Protein AF-A0A662IFN7-F1 (afdb_monomer_lite)

Secondary structure (DSSP, 8-state):
-------------S--HHHHHHHHHHHHHHHHHHHHHHHH-S-HHHHTSSHHHHHHHHHHHHHHHHH-GGGPPPHHHHHHHHHHHHHHT-GGGTSTT--TT--HHHIIIIIHHHHHHHHHTSHHHHHHHHHHS-TTTSPPTTHHHHHHHHHHH-PPTTPPP-

Foldseek 3Di:
DDPPPPPPPDDDALDDPVLCVVQVVVLVVLLVVLLCCVVPDPCSLPRLQDDPVLVVVQVVLVVVCVVPVVSDDDPSSSVVSSVSSNVSSQCPVVDPPDDRPNRVCCCQQPVQLCVQVVQCVDPVRNVVVLVVDDCVRHPHPPLSPVSSCCVPVNDDVPDDRD

pLDDT: mean 75.04, std 12.17, range [40.81, 95.44]

Sequence (162 aa):
MASEEKEAVEFLPGLTARSIAITIPLALLWAFLTVIVGLYTDKPGTFGTFILPMIYLIVVVEALARVNPKFRLTPQEWVFMFTVFTFMGMHSYLTMHAAAHNNPIGYIWSVIPFGDYLAFSIESLRDYWSKAVPAVVIPPEPVRFEVANMLVNGRSPGQPIP

Structure (mmCIF, N/CA/C/O backbone):
data_AF-A0A662IFN7-F1
#
_entry.id   AF-A0A662IFN7-F1
#
loop_
_atom_site.gr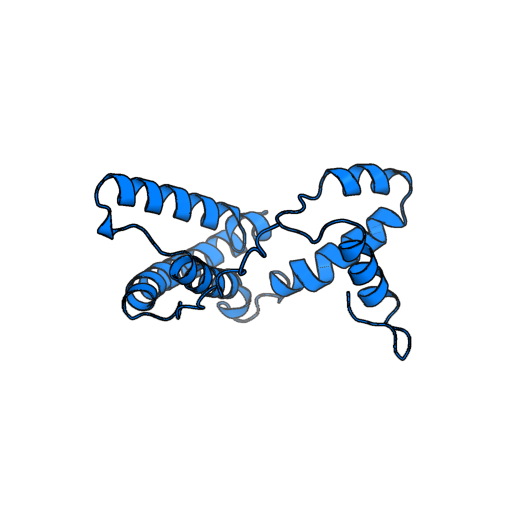oup_PDB
_atom_site.id
_atom_site.type_symbol
_atom_site.label_atom_id
_atom_site.label_alt_id
_atom_site.label_comp_id
_atom_site.label_asym_id
_atom_site.label_entity_id
_atom_site.label_seq_id
_atom_site.pdbx_PDB_ins_code
_atom_site.Cartn_x
_atom_site.Cartn_y
_atom_site.Cartn_z
_atom_site.occupancy
_atom_site.B_iso_or_equiv
_atom_site.auth_seq_id
_atom_site.auth_comp_id
_atom_site.auth_asym_id
_atom_site.auth_atom_id
_atom_site.pdbx_PDB_model_num
ATOM 1 N N . MET A 1 1 ? -40.618 -6.286 -14.387 1.00 40.81 1 MET A N 1
ATOM 2 C CA . MET A 1 1 ? -39.208 -6.404 -13.965 1.00 40.81 1 MET A CA 1
ATOM 3 C C . MET A 1 1 ? -38.938 -5.199 -13.090 1.00 40.81 1 MET A C 1
ATOM 5 O O . MET A 1 1 ? -39.027 -4.090 -13.598 1.00 40.81 1 MET A O 1
ATOM 9 N N . ALA A 1 2 ? -38.805 -5.401 -11.779 1.00 42.97 2 ALA A N 1
ATOM 10 C CA . ALA A 1 2 ? -38.536 -4.310 -10.850 1.00 42.97 2 ALA A CA 1
ATOM 11 C C . ALA A 1 2 ? -37.141 -3.755 -11.156 1.00 42.97 2 ALA A C 1
ATOM 13 O O . ALA A 1 2 ? -36.187 -4.523 -11.259 1.00 42.97 2 ALA A O 1
ATOM 14 N N . SER A 1 3 ? -37.056 -2.448 -11.381 1.00 47.50 3 SER A N 1
ATOM 15 C CA . SER A 1 3 ? -35.795 -1.730 -11.490 1.00 47.50 3 SER A CA 1
ATOM 16 C C . SER A 1 3 ? -35.049 -1.879 -10.169 1.00 47.50 3 SER A C 1
ATOM 18 O O . SER A 1 3 ? -35.542 -1.420 -9.142 1.00 47.50 3 SER A O 1
ATOM 20 N N . GLU A 1 4 ? -33.891 -2.535 -10.194 1.00 50.31 4 GLU A N 1
ATOM 21 C CA . GLU A 1 4 ? -32.928 -2.478 -9.098 1.00 50.31 4 GLU A CA 1
ATOM 22 C C . GLU A 1 4 ? -32.519 -1.011 -8.924 1.00 50.31 4 GLU A C 1
ATOM 24 O O . GLU A 1 4 ? -31.727 -0.470 -9.701 1.00 50.31 4 GLU A O 1
ATOM 29 N N . GLU A 1 5 ? -33.109 -0.335 -7.939 1.00 52.56 5 GLU A N 1
ATOM 30 C CA . GLU A 1 5 ? -32.536 0.890 -7.401 1.00 52.56 5 GLU A CA 1
ATOM 31 C C . GLU A 1 5 ? -31.145 0.518 -6.892 1.00 52.56 5 GLU A C 1
ATOM 33 O O . GLU A 1 5 ? -30.999 -0.179 -5.889 1.00 52.56 5 GLU A O 1
ATOM 38 N N . LYS A 1 6 ? -30.108 0.923 -7.632 1.00 50.19 6 LYS A N 1
ATOM 39 C CA . LYS A 1 6 ? -28.737 0.889 -7.130 1.00 50.19 6 LYS A CA 1
ATOM 40 C C . LYS A 1 6 ? -28.729 1.723 -5.857 1.00 50.19 6 LYS A C 1
ATOM 42 O O . LYS A 1 6 ? -28.793 2.949 -5.954 1.00 50.19 6 LYS A O 1
ATOM 47 N N . GLU A 1 7 ? -28.676 1.067 -4.697 1.00 50.88 7 GLU A N 1
ATOM 48 C CA . GLU A 1 7 ? -28.402 1.728 -3.423 1.00 50.88 7 GLU A CA 1
ATOM 49 C C . GLU A 1 7 ? -27.226 2.677 -3.652 1.00 50.88 7 GLU A C 1
ATOM 51 O O . GLU A 1 7 ? -26.140 2.262 -4.071 1.00 50.88 7 GLU A O 1
ATOM 56 N N . ALA A 1 8 ? -27.474 3.974 -3.475 1.00 52.94 8 ALA A N 1
ATOM 57 C CA . ALA A 1 8 ? -26.432 4.972 -3.571 1.00 52.94 8 ALA A CA 1
ATOM 58 C C . ALA A 1 8 ? -25.413 4.644 -2.478 1.00 52.94 8 ALA A C 1
ATOM 60 O O . ALA A 1 8 ? -25.694 4.819 -1.296 1.00 52.94 8 ALA A O 1
ATOM 61 N N . VAL A 1 9 ? -24.261 4.100 -2.876 1.00 59.47 9 VAL A N 1
ATOM 62 C CA . VAL A 1 9 ? -23.182 3.749 -1.952 1.00 59.47 9 VAL A CA 1
ATOM 63 C C . VAL A 1 9 ? -22.756 5.031 -1.246 1.00 59.47 9 VAL A C 1
ATOM 65 O O . VAL A 1 9 ? -22.121 5.901 -1.843 1.00 59.47 9 VAL A O 1
ATOM 68 N N . GLU A 1 10 ? -23.156 5.177 0.014 1.00 57.84 10 GLU A N 1
ATOM 69 C CA . GLU A 1 10 ? -22.831 6.351 0.808 1.00 57.84 10 GLU A CA 1
ATOM 70 C C . GLU A 1 10 ? -21.336 6.321 1.151 1.00 57.84 10 GLU A C 1
ATOM 72 O O . GLU A 1 10 ? -20.840 5.438 1.860 1.00 57.84 10 GLU A O 1
ATOM 77 N N . PHE A 1 11 ? -20.588 7.285 0.614 1.00 57.47 11 PHE A N 1
ATOM 78 C CA . PHE A 1 11 ? -19.162 7.420 0.888 1.00 57.47 11 PHE A CA 1
ATOM 79 C C . PHE A 1 11 ? -18.954 8.008 2.283 1.00 57.47 11 PHE A C 1
ATOM 81 O O . PHE A 1 11 ? -18.922 9.223 2.473 1.00 57.47 11 PHE A O 1
ATOM 88 N N . LEU A 1 12 ? -18.789 7.130 3.269 1.00 66.19 12 LEU A N 1
ATOM 89 C CA . LEU A 1 12 ? -18.405 7.538 4.616 1.00 66.19 12 LEU A CA 1
ATOM 90 C C . LEU A 1 12 ? -16.949 8.041 4.649 1.00 66.19 12 LEU A C 1
ATOM 92 O O . LEU A 1 12 ? -16.088 7.512 3.937 1.00 66.19 12 LEU A O 1
ATOM 96 N N . PRO A 1 13 ? -16.629 9.031 5.497 1.00 65.75 13 PRO A N 1
ATOM 97 C CA . PRO A 1 13 ? -15.265 9.519 5.640 1.00 65.75 13 PRO A CA 1
ATOM 98 C C . PRO A 1 13 ? -14.363 8.454 6.282 1.00 65.75 13 PRO A C 1
ATOM 100 O O . PRO A 1 13 ? -14.633 7.965 7.376 1.00 65.75 13 PRO A O 1
ATOM 103 N N . GLY A 1 14 ? -13.248 8.123 5.621 1.00 64.75 14 GLY A N 1
ATOM 104 C CA . GLY A 1 14 ? -12.212 7.238 6.179 1.00 64.75 14 GLY A CA 1
ATOM 105 C C . GLY A 1 14 ? -11.295 7.909 7.204 1.00 64.75 14 GLY A C 1
ATOM 106 O O . GLY A 1 14 ? -10.634 7.231 7.991 1.00 64.75 14 GLY A O 1
ATOM 107 N N . LEU A 1 15 ? -11.272 9.244 7.232 1.00 80.06 15 LEU A N 1
ATOM 108 C CA . LEU A 1 15 ? -10.531 10.032 8.212 1.00 80.06 15 LEU A CA 1
ATOM 109 C C . LEU A 1 15 ? -11.399 10.252 9.459 1.00 80.06 15 LEU A C 1
ATOM 111 O O . LEU A 1 15 ? -12.132 11.232 9.563 1.00 80.06 15 LEU A O 1
ATOM 115 N N . THR A 1 16 ? -11.324 9.320 10.402 1.00 85.50 16 THR A N 1
ATOM 116 C CA . THR A 1 16 ? -12.003 9.390 11.697 1.00 85.50 16 THR A CA 1
ATOM 117 C C . THR A 1 16 ? -10.961 9.520 12.805 1.00 85.50 16 THR A C 1
ATOM 119 O O . THR A 1 16 ? -9.798 9.157 12.632 1.00 85.50 16 THR A O 1
ATOM 122 N N . ALA A 1 17 ? -11.357 9.993 13.988 1.00 87.88 17 ALA A N 1
ATOM 123 C CA . ALA A 1 17 ? -10.446 10.032 15.137 1.00 87.88 17 ALA A CA 1
ATOM 124 C C . ALA A 1 17 ? -9.858 8.642 15.450 1.00 87.88 17 ALA A C 1
ATOM 126 O O . ALA A 1 17 ? -8.688 8.521 15.810 1.00 87.88 17 ALA A O 1
ATOM 127 N N . ARG A 1 18 ? -10.656 7.585 15.247 1.00 88.69 18 ARG A N 1
ATOM 128 C CA . ARG A 1 18 ? -10.227 6.193 15.399 1.00 88.69 18 ARG A CA 1
ATOM 129 C C . ARG A 1 18 ? -9.197 5.797 14.344 1.00 88.69 18 ARG A C 1
ATOM 131 O O . ARG A 1 18 ? -8.166 5.240 14.710 1.00 88.69 18 ARG A O 1
ATOM 138 N N . SER A 1 19 ? -9.433 6.111 13.068 1.00 86.69 19 SER A N 1
ATOM 139 C CA . SER A 1 19 ? -8.484 5.773 12.002 1.00 86.69 19 SER A CA 1
ATOM 140 C C . SER A 1 19 ? -7.152 6.492 12.190 1.00 86.69 19 SER A C 1
ATOM 142 O O . SER A 1 19 ? -6.106 5.869 12.033 1.00 86.69 19 SER A O 1
ATOM 144 N N . ILE A 1 20 ? -7.168 7.746 12.646 1.00 88.88 20 ILE A N 1
ATOM 145 C CA . ILE A 1 20 ? -5.964 8.507 13.006 1.00 88.88 20 ILE A CA 1
ATOM 146 C C . ILE A 1 20 ? -5.236 7.860 14.193 1.00 88.88 20 ILE A C 1
ATOM 148 O O . ILE A 1 20 ? -4.031 7.616 14.113 1.00 88.88 20 ILE A O 1
ATOM 152 N N . ALA A 1 21 ? -5.959 7.544 15.272 1.00 90.81 21 ALA A N 1
ATOM 153 C CA . ALA A 1 21 ? -5.383 6.962 16.485 1.00 90.81 21 ALA A CA 1
ATOM 154 C C . ALA A 1 21 ? -4.728 5.593 16.245 1.00 90.81 21 ALA A C 1
ATOM 156 O O . ALA A 1 21 ? -3.783 5.240 16.944 1.00 90.81 21 ALA A O 1
ATOM 157 N N . ILE A 1 22 ? -5.211 4.833 15.260 1.00 89.19 22 ILE A N 1
ATOM 158 C CA . ILE A 1 22 ? -4.641 3.538 14.865 1.00 89.19 22 ILE A CA 1
ATOM 159 C C . ILE A 1 22 ? -3.501 3.729 13.862 1.00 89.19 22 ILE A C 1
ATOM 161 O O . ILE A 1 22 ? -2.439 3.120 13.998 1.00 89.19 22 ILE A O 1
ATOM 165 N N . THR A 1 23 ? -3.704 4.596 12.867 1.00 89.06 23 THR A N 1
ATOM 166 C CA . THR A 1 23 ? -2.758 4.776 11.764 1.00 89.06 23 THR A CA 1
ATOM 167 C C . THR A 1 23 ? -1.470 5.432 12.237 1.00 89.06 23 THR A C 1
ATOM 169 O O . THR A 1 23 ? -0.418 4.958 11.842 1.00 89.06 23 THR A O 1
ATOM 172 N N . ILE A 1 24 ? -1.502 6.463 13.093 1.00 90.62 24 ILE A N 1
ATOM 173 C CA . ILE A 1 24 ? -0.281 7.184 13.509 1.00 90.62 24 ILE A CA 1
ATOM 174 C C . ILE A 1 24 ? 0.734 6.269 14.226 1.00 90.62 24 ILE A C 1
ATOM 176 O O . ILE A 1 24 ? 1.895 6.248 13.813 1.00 90.62 24 ILE A O 1
ATOM 180 N N . PRO A 1 25 ? 0.364 5.490 15.261 1.00 89.81 25 PRO A N 1
ATOM 181 C CA . PRO A 1 25 ? 1.320 4.605 15.927 1.00 89.81 25 PRO A CA 1
ATOM 182 C C . PRO A 1 25 ? 1.884 3.535 14.990 1.00 89.81 25 PRO A C 1
ATOM 184 O O . PRO A 1 25 ? 3.090 3.286 14.980 1.00 89.81 25 PRO A O 1
ATOM 187 N N . LEU A 1 26 ? 1.021 2.928 14.170 1.00 88.12 26 LEU A N 1
ATOM 188 C CA . LEU A 1 26 ? 1.441 1.912 13.212 1.00 88.12 26 LEU A CA 1
ATOM 189 C C . LEU A 1 26 ? 2.308 2.505 12.101 1.00 88.12 26 LEU A C 1
ATOM 191 O O . LEU A 1 26 ? 3.280 1.877 11.711 1.00 88.12 26 LEU A O 1
ATOM 195 N N . ALA A 1 27 ? 2.013 3.722 11.651 1.00 86.50 27 ALA A N 1
ATOM 196 C CA . ALA A 1 27 ? 2.797 4.474 10.682 1.00 86.50 27 ALA A CA 1
ATOM 197 C C . ALA A 1 27 ? 4.234 4.676 11.168 1.00 86.50 27 ALA A C 1
ATOM 199 O O . ALA A 1 27 ? 5.169 4.403 10.423 1.00 86.50 27 ALA A O 1
ATOM 200 N N . LEU A 1 28 ? 4.435 5.088 12.422 1.00 86.19 28 LEU A N 1
ATOM 201 C CA . LEU A 1 28 ? 5.781 5.259 12.981 1.00 86.19 28 LEU A CA 1
ATOM 202 C C . LEU A 1 28 ? 6.579 3.948 12.970 1.00 86.19 28 LEU A C 1
ATOM 204 O O . LEU A 1 28 ? 7.735 3.930 12.545 1.00 86.19 28 LEU A O 1
ATOM 208 N N . LEU A 1 29 ? 5.946 2.844 13.377 1.00 84.44 29 LEU A N 1
ATOM 209 C CA . LEU A 1 29 ? 6.554 1.515 13.300 1.00 84.44 29 LEU A CA 1
ATOM 210 C C . LEU A 1 29 ? 6.844 1.118 11.842 1.00 84.44 29 LEU A C 1
ATOM 212 O O . LEU A 1 29 ? 7.920 0.608 11.531 1.00 84.44 29 LEU A O 1
ATOM 216 N N . TRP A 1 30 ? 5.901 1.395 10.9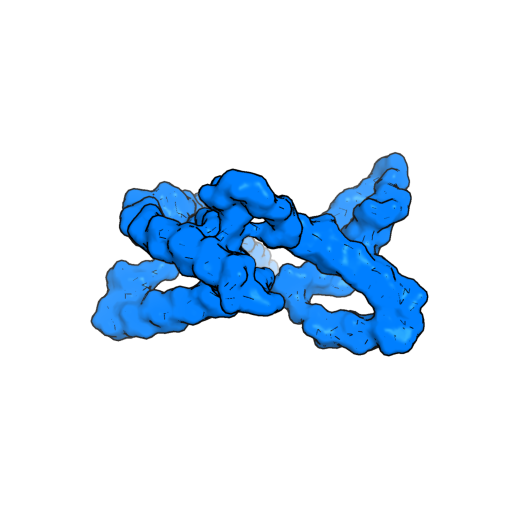45 1.00 80.94 30 TRP A N 1
ATOM 217 C CA . TRP A 1 30 ? 5.968 1.079 9.523 1.00 80.94 30 TRP A CA 1
ATOM 218 C C . TRP A 1 30 ? 7.105 1.820 8.810 1.00 80.94 30 TRP A C 1
ATOM 220 O O . TRP A 1 30 ? 7.860 1.204 8.059 1.00 80.94 30 TRP A O 1
ATOM 230 N N . ALA A 1 31 ? 7.286 3.114 9.095 1.00 80.19 31 ALA A N 1
ATOM 231 C CA . ALA A 1 31 ? 8.399 3.919 8.585 1.00 80.19 31 ALA A CA 1
ATOM 232 C C . ALA A 1 31 ? 9.753 3.299 8.933 1.00 80.19 31 ALA A C 1
ATOM 234 O O . ALA A 1 31 ? 10.636 3.213 8.085 1.00 80.19 31 ALA A O 1
ATOM 235 N N . PHE A 1 32 ? 9.925 2.845 10.173 1.00 80.94 32 PHE A N 1
ATOM 236 C CA . PHE A 1 32 ? 11.173 2.217 10.588 1.00 80.94 32 PHE A CA 1
ATOM 237 C C . PHE A 1 32 ? 11.402 0.876 9.877 1.00 80.94 32 PHE A C 1
ATOM 239 O O . PHE A 1 32 ? 12.479 0.633 9.327 1.00 80.94 32 PHE A O 1
ATOM 246 N N . LEU A 1 33 ? 10.374 0.023 9.839 1.00 79.44 33 LEU A N 1
ATOM 247 C CA . LEU A 1 33 ? 10.460 -1.288 9.199 1.00 79.44 33 LEU A CA 1
ATOM 248 C C . LEU A 1 33 ? 10.758 -1.175 7.704 1.00 79.44 33 LEU A C 1
ATOM 250 O O . LEU A 1 33 ? 11.591 -1.927 7.201 1.00 79.44 33 LEU A O 1
ATOM 254 N N . THR A 1 34 ? 10.150 -0.216 7.001 1.00 75.69 34 THR A N 1
ATOM 255 C CA . THR A 1 34 ? 10.416 -0.066 5.569 1.00 75.69 34 THR A CA 1
ATOM 256 C C . THR A 1 34 ? 11.843 0.391 5.263 1.00 75.69 34 THR A C 1
ATOM 258 O O . THR A 1 34 ? 12.405 0.007 4.242 1.00 75.69 34 THR A O 1
ATOM 261 N N . VAL A 1 35 ? 12.484 1.152 6.155 1.00 77.06 35 VAL A N 1
ATOM 262 C CA . VAL A 1 35 ? 13.894 1.531 5.986 1.00 77.06 35 VAL A CA 1
ATOM 263 C C . VAL A 1 35 ? 14.787 0.308 6.167 1.00 77.06 35 VAL A C 1
ATOM 265 O O . VAL A 1 35 ? 15.680 0.084 5.353 1.00 77.06 35 VAL A O 1
ATOM 268 N N . ILE A 1 36 ? 14.523 -0.524 7.181 1.00 79.56 36 ILE A N 1
ATOM 269 C CA . ILE A 1 36 ? 15.274 -1.772 7.384 1.00 79.56 36 ILE A CA 1
ATOM 270 C C . ILE A 1 36 ? 15.114 -2.688 6.174 1.00 79.56 36 ILE A C 1
ATOM 272 O O . ILE A 1 36 ? 16.100 -3.149 5.609 1.00 79.56 36 ILE A O 1
ATOM 276 N N . VAL A 1 37 ? 13.880 -2.933 5.749 1.00 78.31 37 VAL A N 1
ATOM 277 C CA . VAL A 1 37 ? 13.610 -3.784 4.591 1.00 78.31 37 VAL A CA 1
ATOM 278 C C . VAL A 1 37 ? 14.240 -3.166 3.334 1.00 78.31 37 VAL A C 1
ATOM 280 O O . VAL A 1 37 ? 14.953 -3.833 2.597 1.00 78.31 37 VAL A O 1
ATOM 283 N N . GLY A 1 38 ? 14.079 -1.863 3.126 1.00 72.31 38 GLY A N 1
ATOM 284 C CA . GLY A 1 38 ? 14.675 -1.128 2.013 1.00 72.31 38 GLY A CA 1
ATOM 285 C C . GLY A 1 38 ? 16.192 -1.283 1.891 1.00 72.31 38 GLY A C 1
ATOM 286 O O . GLY A 1 38 ? 16.695 -1.402 0.779 1.00 72.31 38 GLY A O 1
ATOM 287 N N . LEU A 1 39 ? 16.906 -1.274 3.019 1.00 74.81 39 LEU A N 1
ATOM 288 C CA . LEU A 1 39 ? 18.370 -1.284 3.053 1.00 74.81 39 LEU A CA 1
ATOM 289 C C . LEU A 1 39 ? 18.982 -2.685 3.190 1.00 74.81 39 LEU A C 1
ATOM 291 O O . LEU A 1 39 ? 20.135 -2.871 2.808 1.00 74.81 39 LEU A O 1
ATOM 295 N N . TYR A 1 40 ? 18.245 -3.653 3.740 1.00 77.12 40 TYR A N 1
ATOM 296 C CA . TYR A 1 40 ? 18.801 -4.948 4.152 1.00 77.12 40 TYR A CA 1
ATOM 297 C C . TYR A 1 40 ? 18.124 -6.171 3.506 1.00 77.12 40 TYR A C 1
ATOM 299 O O . TYR A 1 40 ? 18.450 -7.299 3.875 1.00 77.12 40 TYR A O 1
ATOM 307 N N . THR A 1 41 ? 17.220 -5.999 2.533 1.00 72.69 41 THR A N 1
ATOM 308 C CA . THR A 1 41 ? 16.753 -7.105 1.668 1.00 72.69 41 THR A CA 1
ATOM 309 C C . THR A 1 41 ? 16.880 -6.777 0.183 1.00 72.69 41 THR A C 1
ATOM 311 O O . THR A 1 41 ? 16.832 -5.629 -0.245 1.00 72.69 41 THR A O 1
ATOM 314 N N . ASP A 1 42 ? 17.001 -7.839 -0.609 1.00 69.31 42 ASP A N 1
ATOM 315 C CA . ASP A 1 42 ? 16.901 -7.884 -2.065 1.00 69.31 42 ASP A CA 1
ATOM 316 C C . ASP A 1 42 ? 15.463 -7.720 -2.601 1.00 69.31 42 ASP A C 1
ATOM 318 O O . ASP A 1 42 ? 15.271 -7.609 -3.812 1.00 69.31 42 ASP A O 1
ATOM 322 N N . LYS A 1 43 ? 14.441 -7.692 -1.730 1.00 68.00 43 LYS A N 1
ATOM 323 C CA . LYS A 1 43 ? 13.016 -7.601 -2.115 1.00 68.00 43 LYS A CA 1
ATOM 324 C C . LYS A 1 43 ? 12.267 -6.431 -1.458 1.00 68.00 43 LYS A C 1
ATOM 326 O O . LYS A 1 43 ? 11.177 -6.622 -0.900 1.00 68.00 43 LYS A O 1
ATOM 331 N N . PRO A 1 44 ? 12.783 -5.193 -1.554 1.00 64.44 44 PRO A N 1
ATOM 332 C CA . PRO A 1 44 ? 12.162 -4.033 -0.916 1.00 64.44 44 PRO A CA 1
ATOM 333 C C . PRO A 1 44 ? 10.753 -3.753 -1.460 1.00 64.44 44 PRO A C 1
ATOM 335 O O . PRO A 1 44 ? 9.849 -3.418 -0.697 1.00 64.44 44 PRO A O 1
ATOM 338 N N . GLY A 1 45 ? 10.531 -4.007 -2.754 1.00 62.72 45 GLY A N 1
ATOM 339 C CA . GLY A 1 45 ? 9.231 -3.877 -3.415 1.00 62.72 45 GLY A CA 1
ATOM 340 C C . GLY A 1 45 ? 8.210 -4.967 -3.076 1.00 62.72 45 GLY A C 1
ATOM 341 O O . GLY A 1 45 ? 7.100 -4.909 -3.575 1.00 62.72 45 GLY A O 1
ATOM 342 N N . THR A 1 46 ? 8.556 -5.979 -2.277 1.00 66.00 46 THR A N 1
ATOM 343 C CA . THR A 1 46 ? 7.627 -7.038 -1.836 1.00 66.00 46 THR A CA 1
ATOM 344 C C . THR A 1 46 ? 7.275 -6.886 -0.359 1.00 66.00 46 THR A C 1
ATOM 346 O O . THR A 1 46 ? 6.127 -7.100 0.032 1.00 66.00 46 THR A O 1
ATOM 349 N N . PHE A 1 47 ? 8.257 -6.497 0.457 1.00 67.50 47 PHE A N 1
ATOM 350 C CA . PHE A 1 47 ? 8.131 -6.461 1.915 1.00 67.50 47 PHE A CA 1
ATOM 351 C C . PHE A 1 47 ? 8.108 -5.047 2.512 1.00 67.50 47 PHE A C 1
ATOM 353 O O . PHE A 1 47 ? 7.615 -4.887 3.622 1.00 67.50 47 PHE A O 1
ATOM 360 N N . GLY A 1 48 ? 8.640 -4.033 1.819 1.00 60.53 48 GLY A N 1
ATOM 361 C CA . GLY A 1 48 ? 8.776 -2.670 2.357 1.00 60.53 48 GLY A CA 1
ATOM 362 C C . GLY A 1 48 ? 7.636 -1.742 1.942 1.00 60.53 48 GLY A C 1
ATOM 363 O O . GLY A 1 48 ? 7.156 -0.935 2.732 1.00 60.53 48 GLY A O 1
ATOM 364 N N . THR A 1 49 ? 7.154 -1.890 0.708 1.00 60.44 49 THR A N 1
ATOM 365 C CA . THR A 1 49 ? 6.146 -0.995 0.106 1.00 60.44 49 THR A CA 1
ATOM 366 C C . THR A 1 49 ? 4.836 -1.674 -0.285 1.00 60.44 49 THR A C 1
ATOM 368 O O . THR A 1 49 ? 3.939 -0.992 -0.772 1.00 60.44 49 THR A O 1
ATOM 371 N N . PHE A 1 50 ? 4.714 -2.996 -0.138 1.00 63.84 50 PHE A N 1
ATOM 372 C CA . PHE A 1 50 ? 3.769 -3.768 -0.953 1.00 63.84 50 PHE A CA 1
ATOM 373 C C . PHE A 1 50 ? 2.731 -4.576 -0.171 1.00 63.84 50 PHE A C 1
ATOM 375 O O . PHE A 1 50 ? 2.681 -4.581 1.056 1.00 63.84 50 PHE A O 1
ATOM 382 N N . ILE A 1 51 ? 1.880 -5.256 -0.938 1.00 66.56 51 ILE A N 1
ATOM 383 C CA . ILE A 1 51 ? 0.628 -5.902 -0.526 1.00 66.56 51 ILE A CA 1
ATOM 384 C C . ILE A 1 51 ? 0.807 -6.956 0.580 1.00 66.56 51 ILE A C 1
ATOM 386 O O . ILE A 1 51 ? -0.084 -7.122 1.409 1.00 66.56 51 ILE A O 1
ATOM 390 N N . LEU A 1 52 ? 1.933 -7.677 0.631 1.00 71.50 52 LEU A N 1
ATOM 391 C CA . LEU A 1 52 ? 2.087 -8.812 1.553 1.00 71.50 52 LEU A CA 1
ATOM 392 C C . LEU A 1 52 ? 1.985 -8.409 3.033 1.00 71.50 52 LEU A C 1
ATOM 394 O O . LEU A 1 52 ? 1.157 -8.978 3.745 1.00 71.50 52 LEU A O 1
ATOM 398 N N . PRO A 1 53 ? 2.751 -7.422 3.521 1.00 75.31 53 PRO A N 1
ATOM 399 C CA . PRO A 1 53 ? 2.546 -6.915 4.871 1.00 75.31 53 PRO A CA 1
ATOM 400 C C . PRO A 1 53 ? 1.137 -6.389 5.161 1.00 75.31 53 PRO A C 1
ATOM 402 O O . PRO A 1 53 ? 0.632 -6.580 6.266 1.00 75.31 53 PRO A O 1
ATOM 405 N N . MET A 1 54 ? 0.481 -5.767 4.177 1.00 80.50 54 MET A N 1
ATOM 406 C CA . MET A 1 54 ? -0.902 -5.300 4.323 1.00 80.50 54 MET A CA 1
ATOM 407 C C . MET A 1 54 ? -1.867 -6.478 4.524 1.00 80.50 54 MET A C 1
ATOM 409 O O . MET A 1 54 ? -2.734 -6.413 5.395 1.00 80.50 54 MET A O 1
ATOM 413 N N . ILE A 1 55 ? -1.668 -7.588 3.800 1.00 83.88 55 ILE A N 1
ATOM 414 C CA . ILE A 1 55 ? -2.415 -8.840 4.005 1.00 83.88 55 ILE A CA 1
ATOM 415 C C . ILE A 1 55 ? -2.189 -9.375 5.422 1.00 83.88 55 ILE A C 1
ATOM 417 O O . ILE A 1 55 ? -3.156 -9.710 6.106 1.00 83.88 55 ILE A O 1
ATOM 421 N N . TYR A 1 56 ? -0.940 -9.430 5.895 1.00 85.38 56 TYR A N 1
ATOM 422 C CA . TYR A 1 56 ? -0.662 -9.889 7.260 1.00 85.38 56 TYR A CA 1
ATOM 423 C C . TYR A 1 56 ? -1.329 -9.002 8.312 1.00 85.38 56 TYR A C 1
ATOM 425 O O . TYR A 1 56 ? -1.871 -9.521 9.288 1.00 85.38 56 TYR A O 1
ATOM 433 N N . LEU A 1 57 ? -1.364 -7.685 8.097 1.00 87.25 57 LEU A N 1
ATOM 434 C CA . LEU A 1 57 ? -2.060 -6.774 8.998 1.00 87.25 57 LEU A CA 1
ATOM 435 C C . LEU A 1 57 ? -3.572 -7.036 9.022 1.00 87.25 57 LEU A C 1
ATOM 437 O O . LEU A 1 57 ? -4.151 -7.062 10.107 1.00 87.25 57 LEU A O 1
ATOM 441 N N . ILE A 1 58 ? -4.202 -7.301 7.869 1.00 89.56 58 ILE A N 1
ATOM 442 C CA . ILE A 1 58 ? -5.619 -7.711 7.806 1.00 89.56 58 ILE A CA 1
ATOM 443 C C . ILE A 1 58 ? -5.847 -8.973 8.627 1.00 89.56 58 ILE A C 1
ATOM 445 O O . ILE A 1 58 ? -6.762 -9.009 9.446 1.00 89.56 58 ILE A O 1
ATOM 449 N N . VAL A 1 59 ? -5.004 -9.991 8.445 1.00 91.19 59 VAL A N 1
ATOM 450 C CA . VAL A 1 59 ? -5.128 -11.262 9.171 1.00 91.19 59 VAL A CA 1
ATOM 451 C C . VAL A 1 59 ? -5.032 -11.043 10.682 1.00 91.19 59 VAL A C 1
ATOM 453 O O . VAL A 1 59 ? -5.858 -11.570 11.428 1.00 91.19 59 VAL A O 1
ATOM 456 N N . VAL A 1 60 ? -4.068 -10.239 11.140 1.00 91.00 60 VAL A N 1
ATOM 457 C CA . VAL A 1 60 ? -3.898 -9.922 12.566 1.00 91.00 60 VAL A CA 1
ATOM 458 C C . VAL A 1 60 ? -5.109 -9.163 13.110 1.00 91.00 60 VAL A C 1
ATOM 460 O O . VAL A 1 60 ? -5.642 -9.533 14.155 1.00 91.00 60 VAL A O 1
ATOM 463 N N . VAL A 1 61 ? -5.580 -8.134 12.406 1.00 92.12 61 VAL A N 1
ATOM 464 C CA . VAL A 1 61 ? -6.726 -7.327 12.846 1.00 92.12 61 VAL A CA 1
ATOM 465 C C . VAL A 1 61 ? -8.019 -8.142 12.853 1.00 92.12 61 VAL A C 1
ATOM 467 O O . VAL A 1 61 ? -8.784 -8.039 13.808 1.00 92.12 61 VAL A O 1
ATOM 470 N N . GLU A 1 62 ? -8.258 -9.001 11.860 1.00 92.94 62 GLU A N 1
ATOM 471 C CA . GLU A 1 62 ? -9.417 -9.902 11.866 1.00 92.94 62 GLU A CA 1
ATOM 472 C C . GLU A 1 62 ? -9.323 -10.947 12.985 1.00 92.94 62 GLU A C 1
ATOM 474 O O . GLU A 1 62 ? -10.331 -11.262 13.619 1.00 92.94 62 GLU A O 1
ATOM 479 N N . ALA A 1 63 ? -8.126 -11.453 13.299 1.00 94.12 63 ALA A N 1
ATOM 480 C CA . ALA A 1 63 ? -7.933 -12.330 14.453 1.00 94.12 63 ALA A CA 1
ATOM 481 C C . ALA A 1 63 ? -8.251 -11.607 15.774 1.00 94.12 63 ALA A C 1
A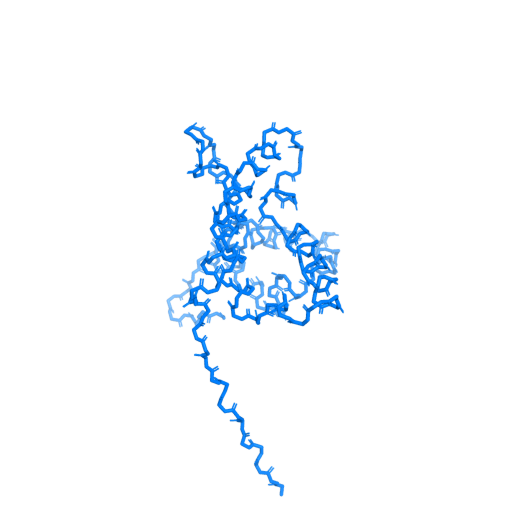TOM 483 O O . ALA A 1 63 ? -8.963 -12.153 16.618 1.00 94.12 63 ALA A O 1
ATOM 484 N N . LEU A 1 64 ? -7.804 -10.358 15.934 1.00 93.50 64 LEU A N 1
ATOM 485 C CA . LEU A 1 64 ? -8.154 -9.523 17.088 1.00 93.50 64 LEU A CA 1
ATOM 486 C C . LEU A 1 64 ? -9.657 -9.219 17.132 1.00 93.50 64 LEU A C 1
ATOM 488 O O . LEU A 1 64 ? -10.260 -9.273 18.203 1.00 93.50 64 LEU A O 1
ATOM 492 N N . ALA A 1 65 ? -10.284 -8.973 15.981 1.00 93.56 65 ALA A N 1
ATOM 493 C CA . ALA A 1 65 ? -11.719 -8.736 15.873 1.00 93.56 65 ALA A CA 1
ATOM 494 C C . ALA A 1 65 ? -12.556 -9.947 16.311 1.00 93.56 65 ALA A C 1
ATOM 496 O O . ALA A 1 65 ? -13.646 -9.768 16.856 1.00 93.56 65 ALA A O 1
ATOM 497 N N . ARG A 1 66 ? -12.045 -11.176 16.132 1.00 94.12 66 ARG A N 1
ATOM 498 C CA . ARG A 1 66 ? -12.680 -12.393 16.669 1.00 94.12 66 ARG A CA 1
ATOM 499 C C . ARG A 1 66 ? -12.663 -12.440 18.195 1.00 94.12 66 ARG A C 1
ATOM 501 O O . ARG A 1 66 ? -13.598 -12.971 18.782 1.00 94.12 66 ARG A O 1
ATOM 508 N N . VAL A 1 67 ? -11.624 -11.896 18.829 1.00 95.44 67 VAL A N 1
ATOM 509 C CA . VAL A 1 67 ? -11.531 -11.803 20.296 1.00 95.44 67 VAL A CA 1
ATOM 510 C C . VAL A 1 67 ? -12.403 -10.663 20.818 1.00 95.44 67 VAL A C 1
ATOM 512 O O . VAL A 1 67 ? -13.090 -10.813 21.827 1.00 95.44 67 VAL A O 1
ATOM 515 N N . ASN A 1 68 ? -12.397 -9.519 20.132 1.00 94.00 68 ASN A N 1
ATOM 516 C CA . ASN A 1 68 ? -13.230 -8.373 20.469 1.00 94.00 68 ASN A CA 1
ATOM 517 C C . ASN A 1 68 ? -13.670 -7.632 19.194 1.00 94.00 68 ASN A C 1
ATOM 519 O O . ASN A 1 68 ? -12.836 -6.987 18.551 1.00 94.00 68 ASN A O 1
ATOM 523 N N . PRO A 1 69 ? -14.979 -7.620 18.870 1.00 91.94 69 PRO A N 1
ATOM 524 C CA . PRO A 1 69 ? -15.506 -6.974 17.667 1.00 91.94 69 PRO A CA 1
ATOM 525 C C . PRO A 1 69 ? -15.139 -5.492 17.526 1.00 91.94 69 PRO A C 1
ATOM 527 O O . PRO A 1 69 ? -15.087 -4.978 16.411 1.00 91.94 69 PRO A O 1
ATOM 530 N N . LYS A 1 70 ? -14.821 -4.800 18.632 1.00 89.88 70 LYS A N 1
ATOM 531 C CA . LYS A 1 70 ? -14.367 -3.398 18.617 1.00 89.88 70 LYS A CA 1
ATOM 532 C C . LYS A 1 70 ? -13.024 -3.194 17.909 1.00 89.88 70 LYS A C 1
ATOM 534 O O . LYS A 1 70 ? -12.677 -2.049 17.625 1.00 89.88 70 LYS A O 1
ATOM 539 N N . PHE A 1 71 ? -12.266 -4.253 17.628 1.00 88.94 71 PHE A N 1
ATOM 540 C CA . PHE A 1 71 ? -11.026 -4.172 16.852 1.00 88.94 71 PHE A CA 1
ATOM 541 C C . PHE A 1 71 ? -11.238 -4.288 15.340 1.00 88.94 71 PHE A C 1
ATOM 543 O O . PHE A 1 71 ? -10.302 -4.032 14.590 1.00 88.94 71 PHE A O 1
ATOM 550 N N . ARG A 1 72 ? -12.451 -4.610 14.868 1.00 91.19 72 ARG A N 1
ATOM 551 C CA . ARG A 1 72 ? -12.737 -4.662 13.430 1.00 91.19 72 ARG A CA 1
ATOM 552 C C . ARG A 1 72 ? -12.612 -3.276 12.805 1.00 91.19 72 ARG A C 1
ATOM 554 O O . ARG A 1 72 ? -13.233 -2.323 13.284 1.00 91.19 72 ARG A O 1
ATOM 561 N N . LEU A 1 73 ? -11.838 -3.180 11.732 1.00 89.31 73 LEU A N 1
ATOM 562 C CA . LEU A 1 73 ? -11.713 -1.959 10.945 1.00 89.31 73 LEU A CA 1
ATOM 563 C C . LEU A 1 73 ? -12.742 -1.941 9.819 1.00 89.31 73 LEU A C 1
ATOM 565 O O . LEU A 1 73 ? -13.059 -2.981 9.236 1.00 89.31 73 LEU A O 1
ATOM 569 N N . THR A 1 74 ? -13.272 -0.761 9.523 1.00 85.88 74 THR A N 1
ATOM 570 C CA . THR A 1 74 ? -14.140 -0.555 8.364 1.00 85.88 74 THR A CA 1
ATOM 571 C C . THR A 1 74 ? -13.309 -0.522 7.077 1.00 85.88 74 THR A C 1
ATOM 573 O O . THR A 1 74 ? -12.108 -0.236 7.115 1.00 85.88 74 THR A O 1
ATOM 576 N N . PRO A 1 75 ? -13.923 -0.767 5.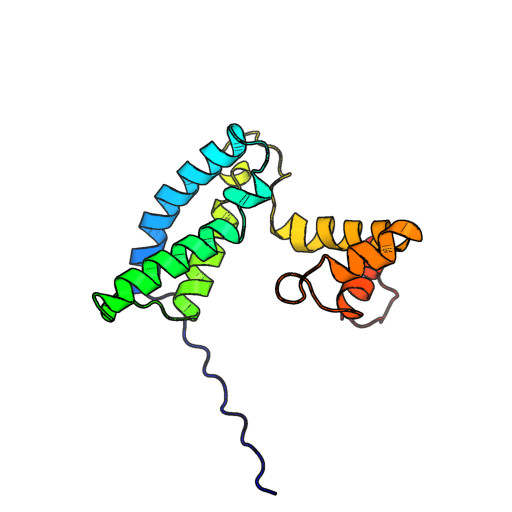907 1.00 83.00 75 PRO A N 1
ATOM 577 C CA . PRO A 1 75 ? -13.236 -0.616 4.627 1.00 83.00 75 PRO A CA 1
ATOM 578 C C . PRO A 1 75 ? -12.590 0.766 4.449 1.00 83.00 75 PRO A C 1
ATOM 580 O O . PRO A 1 75 ? -11.479 0.865 3.937 1.00 83.00 75 PRO A O 1
ATOM 583 N N . GLN A 1 76 ? -13.238 1.835 4.918 1.00 79.25 76 GLN A N 1
ATOM 584 C CA . GLN A 1 76 ? -12.710 3.195 4.812 1.00 79.25 76 GLN A CA 1
ATOM 585 C C . GLN A 1 76 ? -11.485 3.416 5.715 1.00 79.25 76 GLN A C 1
ATOM 587 O O . GLN A 1 76 ? -10.539 4.090 5.306 1.00 79.25 76 GLN A O 1
ATOM 592 N N . GLU A 1 77 ? -11.471 2.822 6.914 1.00 83.38 77 GLU A N 1
ATOM 593 C CA . GLU A 1 77 ? -10.307 2.835 7.811 1.00 83.38 77 GLU A CA 1
ATOM 594 C C . GLU A 1 77 ? -9.123 2.077 7.189 1.00 83.38 77 GLU A C 1
ATOM 596 O O . GLU A 1 77 ? -7.993 2.566 7.235 1.00 83.38 77 GLU A O 1
ATOM 601 N N . TRP A 1 78 ? -9.382 0.931 6.545 1.00 85.44 78 TRP A N 1
ATOM 602 C CA . TRP A 1 78 ? -8.367 0.182 5.797 1.00 85.44 78 TRP A CA 1
ATOM 603 C C . TRP A 1 78 ? -7.775 0.993 4.651 1.00 85.44 78 TRP A C 1
ATOM 605 O O . TRP A 1 78 ? -6.554 1.094 4.542 1.00 85.44 78 TRP A O 1
ATOM 615 N N . VAL A 1 79 ? -8.630 1.591 3.818 1.00 81.88 79 VAL A N 1
ATOM 616 C CA . VAL A 1 79 ? -8.197 2.407 2.677 1.00 81.88 79 VAL A CA 1
ATOM 617 C C . VAL A 1 79 ? -7.329 3.568 3.152 1.00 81.88 79 VAL A C 1
ATOM 619 O O . VAL A 1 79 ? -6.249 3.782 2.601 1.00 81.88 79 VAL A O 1
ATOM 622 N N . PHE A 1 80 ? -7.748 4.284 4.198 1.00 83.75 80 PHE A N 1
ATOM 623 C CA . PHE A 1 80 ? -6.958 5.380 4.756 1.00 83.75 80 PHE A CA 1
ATOM 624 C C . PHE A 1 80 ? -5.590 4.897 5.257 1.00 83.75 80 PHE A C 1
ATOM 626 O O . PHE A 1 80 ? -4.555 5.418 4.837 1.00 83.75 80 PHE A O 1
ATOM 633 N N . MET A 1 81 ? -5.578 3.864 6.102 1.00 87.06 81 MET A N 1
ATOM 634 C CA . MET A 1 81 ? -4.354 3.343 6.708 1.00 87.06 81 MET A CA 1
ATOM 635 C C . MET A 1 81 ? -3.370 2.811 5.656 1.00 87.06 81 MET A C 1
ATOM 637 O O . MET A 1 81 ? -2.183 3.139 5.689 1.00 87.06 81 MET A O 1
ATOM 641 N N . PHE A 1 82 ? -3.850 2.044 4.676 1.00 84.56 82 PHE A N 1
ATOM 642 C CA . PHE A 1 82 ? -3.007 1.522 3.600 1.00 84.56 82 PHE A CA 1
ATOM 643 C C . PHE A 1 82 ? -2.516 2.592 2.645 1.00 84.56 82 PHE A C 1
ATOM 645 O O . PHE A 1 82 ? -1.384 2.491 2.173 1.00 84.56 82 PHE A O 1
ATOM 652 N N . THR A 1 83 ? -3.306 3.638 2.404 1.00 79.94 83 THR A N 1
ATOM 653 C CA . THR A 1 83 ? -2.828 4.795 1.644 1.00 79.94 83 THR A CA 1
ATOM 654 C C . THR A 1 83 ? -1.610 5.396 2.343 1.00 79.94 83 THR A C 1
ATOM 656 O O . THR A 1 83 ? -0.552 5.518 1.728 1.00 79.94 83 THR A O 1
ATOM 659 N N . VAL A 1 84 ? -1.704 5.667 3.650 1.00 82.00 84 VAL A N 1
ATOM 660 C CA . VAL A 1 84 ? -0.583 6.202 4.439 1.00 82.00 84 VAL A CA 1
ATOM 661 C C . VAL A 1 84 ? 0.629 5.265 4.402 1.00 82.00 84 VAL A C 1
ATOM 663 O O . VAL A 1 84 ? 1.737 5.711 4.106 1.00 82.00 84 VAL A O 1
ATOM 666 N N . PHE A 1 85 ? 0.445 3.963 4.625 1.00 81.38 85 PHE A N 1
ATOM 667 C CA . PHE A 1 85 ? 1.557 3.003 4.619 1.00 81.38 85 PHE A CA 1
ATOM 668 C C . PHE A 1 85 ? 2.210 2.840 3.249 1.00 81.38 85 PHE A C 1
ATOM 670 O O . PHE A 1 85 ? 3.420 2.640 3.182 1.00 81.38 85 PHE A O 1
ATOM 677 N N . THR A 1 86 ? 1.448 2.974 2.164 1.00 76.00 86 THR A N 1
ATOM 678 C CA . THR A 1 86 ? 1.991 2.965 0.798 1.00 76.00 86 THR A CA 1
ATOM 679 C C . THR A 1 86 ? 2.942 4.143 0.589 1.00 76.00 86 THR A C 1
ATOM 681 O O . THR A 1 86 ? 4.033 3.959 0.051 1.00 76.00 86 THR A O 1
ATOM 684 N N . PHE A 1 87 ? 2.569 5.336 1.068 1.00 73.44 87 PHE A N 1
ATOM 685 C CA . PHE A 1 87 ? 3.436 6.518 1.019 1.00 73.44 87 PHE A CA 1
ATOM 686 C C . PHE A 1 87 ? 4.642 6.409 1.958 1.00 73.44 87 PHE A C 1
ATOM 688 O O . PHE A 1 87 ? 5.728 6.880 1.638 1.00 73.44 87 PHE A O 1
ATOM 695 N N . MET A 1 88 ? 4.479 5.767 3.113 1.00 71.38 88 MET A N 1
ATOM 696 C CA . MET A 1 88 ? 5.563 5.618 4.087 1.00 71.38 88 MET A CA 1
ATOM 697 C C . MET A 1 88 ? 6.518 4.474 3.775 1.00 71.38 88 MET A C 1
ATOM 699 O O . MET A 1 88 ? 7.680 4.553 4.150 1.00 71.38 88 MET A O 1
ATOM 703 N N . GLY A 1 89 ? 6.064 3.439 3.065 1.00 65.75 89 GLY A N 1
ATOM 704 C CA . GLY A 1 89 ? 6.905 2.341 2.590 1.00 65.75 89 GLY A CA 1
ATOM 705 C C . GLY A 1 89 ? 8.058 2.826 1.704 1.00 65.75 89 GLY A C 1
ATOM 706 O O . GLY A 1 89 ? 9.050 2.135 1.497 1.00 65.75 89 GLY A O 1
ATOM 707 N N . MET A 1 90 ? 7.966 4.041 1.192 1.00 68.94 90 MET A N 1
ATOM 708 C CA . MET A 1 90 ? 8.980 4.675 0.378 1.00 68.94 90 MET A CA 1
ATOM 709 C C . MET A 1 90 ? 10.110 5.221 1.270 1.00 68.94 90 MET A C 1
ATOM 711 O O . MET A 1 90 ? 10.100 6.389 1.664 1.00 68.94 90 MET A O 1
ATOM 715 N N . HIS A 1 91 ? 11.131 4.408 1.561 1.00 63.41 91 HIS A N 1
ATOM 716 C CA . HIS A 1 91 ? 12.295 4.891 2.318 1.00 63.41 91 HIS A CA 1
ATOM 717 C C . HIS A 1 91 ? 12.964 6.109 1.649 1.00 63.4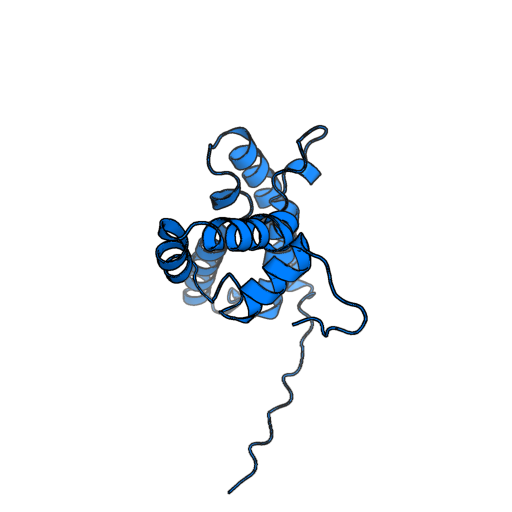1 91 HIS A C 1
ATOM 719 O O . HIS A 1 91 ? 13.550 6.925 2.344 1.00 63.41 91 HIS A O 1
ATOM 725 N N . SER A 1 92 ? 12.805 6.297 0.330 1.00 60.22 92 SER A N 1
ATOM 726 C CA . SER A 1 92 ? 13.273 7.479 -0.410 1.00 60.22 92 SER A CA 1
ATOM 727 C C . SER A 1 92 ? 12.652 8.808 0.035 1.00 60.22 92 SER A C 1
ATOM 729 O O . SER A 1 92 ? 13.245 9.853 -0.213 1.00 60.22 92 SER A O 1
ATOM 731 N N . TYR A 1 93 ? 11.487 8.797 0.693 1.00 64.50 93 TYR A N 1
ATOM 732 C CA . TYR A 1 93 ? 10.917 9.996 1.328 1.00 64.50 93 TYR A CA 1
ATOM 733 C C . TYR A 1 93 ? 11.333 10.150 2.798 1.00 64.50 93 TYR A C 1
ATOM 735 O O . TYR A 1 93 ? 11.061 11.184 3.403 1.00 64.50 93 TYR A O 1
ATOM 743 N N . LEU A 1 94 ? 11.991 9.140 3.376 1.00 68.06 94 LEU A N 1
ATOM 744 C CA . LEU A 1 94 ? 12.398 9.105 4.783 1.00 68.06 94 LEU A CA 1
ATOM 745 C C . LEU A 1 94 ? 13.910 9.287 4.967 1.00 68.06 94 LEU A C 1
ATOM 747 O O . LEU A 1 94 ? 14.339 9.845 5.974 1.00 68.06 94 LEU A O 1
ATOM 751 N N . THR A 1 95 ? 14.728 8.835 4.015 1.00 64.75 95 THR A N 1
ATOM 752 C CA . THR A 1 95 ? 16.189 8.913 4.075 1.00 64.75 95 THR A CA 1
ATOM 753 C C . THR A 1 95 ? 16.725 9.860 3.005 1.00 64.75 95 THR A C 1
ATOM 755 O O . THR A 1 95 ? 16.446 9.725 1.813 1.00 64.75 95 THR A O 1
ATOM 758 N N . MET A 1 96 ? 17.519 10.850 3.427 1.00 56.06 96 MET A N 1
ATOM 759 C CA . MET A 1 96 ? 18.183 11.754 2.487 1.00 56.06 96 MET A CA 1
ATOM 760 C C . MET A 1 96 ? 19.131 10.963 1.573 1.00 56.06 96 MET A C 1
ATOM 762 O O . MET A 1 96 ? 19.840 10.072 2.033 1.00 56.06 96 MET A O 1
ATOM 766 N N . HIS A 1 97 ? 19.140 11.308 0.282 1.00 56.34 97 HIS A N 1
ATOM 767 C CA . HIS A 1 97 ? 19.945 10.682 -0.781 1.00 56.34 97 HIS A CA 1
ATOM 768 C C . HIS A 1 97 ? 19.563 9.253 -1.201 1.00 56.34 97 HIS A C 1
ATOM 770 O O . HIS A 1 97 ? 20.238 8.685 -2.060 1.00 56.34 97 HIS A O 1
ATOM 776 N N . ALA A 1 98 ? 18.478 8.672 -0.684 1.00 59.00 98 ALA A N 1
ATOM 777 C CA . ALA A 1 98 ? 17.965 7.428 -1.248 1.00 59.00 98 ALA A CA 1
ATOM 778 C C . ALA A 1 98 ? 17.352 7.668 -2.638 1.00 59.00 98 ALA A C 1
ATOM 780 O O . ALA A 1 98 ? 16.553 8.582 -2.844 1.00 59.00 98 ALA A O 1
ATOM 781 N N . ALA A 1 99 ? 17.737 6.841 -3.612 1.00 56.25 99 ALA A N 1
ATOM 782 C CA . ALA A 1 99 ? 17.242 6.957 -4.979 1.00 56.25 99 ALA A CA 1
ATOM 783 C C . ALA A 1 99 ? 15.717 6.737 -5.034 1.00 56.25 99 ALA A C 1
ATOM 785 O O . ALA A 1 99 ? 15.194 5.836 -4.383 1.00 56.25 99 ALA A O 1
ATOM 786 N N . ALA A 1 100 ? 15.004 7.493 -5.874 1.00 56.56 100 ALA A N 1
ATOM 787 C CA . ALA A 1 100 ? 13.536 7.476 -5.998 1.00 56.56 100 ALA A CA 1
ATOM 788 C C . ALA A 1 100 ? 12.936 6.192 -6.632 1.00 56.56 100 ALA A C 1
ATOM 790 O O . ALA A 1 100 ? 11.799 6.190 -7.100 1.00 56.56 100 ALA A O 1
ATOM 791 N N . HIS A 1 101 ? 13.697 5.097 -6.675 1.00 52.56 101 HIS A N 1
ATOM 792 C CA . HIS A 1 101 ? 13.384 3.859 -7.391 1.00 52.56 101 HIS A CA 1
ATOM 793 C C . HIS A 1 101 ? 12.284 3.003 -6.732 1.00 52.56 101 HIS A C 1
ATOM 795 O O . HIS A 1 101 ? 11.696 2.158 -7.400 1.00 52.56 101 HIS A O 1
ATOM 801 N N . ASN A 1 102 ? 11.947 3.249 -5.460 1.00 55.47 102 ASN A N 1
ATOM 802 C CA . ASN A 1 102 ? 10.893 2.536 -4.723 1.00 55.47 102 ASN A CA 1
ATOM 803 C C . ASN A 1 102 ? 9.586 3.336 -4.639 1.00 55.47 102 ASN A C 1
ATOM 805 O O . ASN A 1 102 ? 8.982 3.455 -3.574 1.00 55.47 102 ASN A O 1
ATOM 809 N N . ASN A 1 103 ? 9.146 3.893 -5.767 1.00 60.16 103 ASN A N 1
ATOM 810 C CA . ASN A 1 103 ? 7.864 4.581 -5.849 1.00 60.16 103 ASN A CA 1
ATOM 811 C C . ASN A 1 103 ? 6.763 3.595 -6.299 1.00 60.16 103 ASN A C 1
ATOM 813 O O . ASN A 1 103 ? 6.726 3.264 -7.483 1.00 60.16 103 ASN A O 1
ATOM 817 N N . PRO A 1 104 ? 5.854 3.119 -5.424 1.00 55.00 104 PRO A N 1
ATOM 818 C CA . PRO A 1 104 ? 4.726 2.274 -5.826 1.00 55.00 104 PRO A CA 1
ATOM 819 C C . PRO A 1 104 ? 3.794 2.943 -6.850 1.00 55.00 104 PRO A C 1
ATOM 821 O O . PRO A 1 104 ? 3.226 2.240 -7.684 1.00 55.00 104 PRO A O 1
ATOM 824 N N . ILE A 1 105 ? 3.705 4.282 -6.879 1.00 56.94 105 ILE A N 1
ATOM 825 C CA . ILE A 1 105 ? 3.031 5.007 -7.972 1.00 56.94 105 ILE A CA 1
ATOM 826 C C . ILE A 1 105 ? 3.823 4.808 -9.272 1.00 56.94 105 ILE A C 1
ATOM 828 O O . ILE A 1 105 ? 3.243 4.488 -10.299 1.00 56.94 105 ILE A O 1
ATOM 832 N N . GLY A 1 106 ? 5.154 4.880 -9.233 1.00 57.38 106 GLY A N 1
ATOM 833 C CA . GLY A 1 106 ? 5.992 4.489 -10.371 1.00 57.38 106 GLY A CA 1
ATOM 834 C C . GLY A 1 106 ? 5.784 3.025 -10.781 1.00 57.38 106 GLY A C 1
ATOM 835 O O . GLY A 1 106 ? 5.666 2.726 -11.959 1.00 57.38 106 GLY A O 1
ATOM 836 N N . TYR A 1 107 ? 5.645 2.091 -9.842 1.00 59.12 107 TYR A N 1
ATOM 837 C CA . TYR A 1 107 ? 5.421 0.689 -10.205 1.00 59.12 107 TYR A CA 1
ATOM 838 C C . TYR A 1 107 ? 4.094 0.459 -10.935 1.00 59.12 107 TYR A C 1
ATOM 840 O O . TYR A 1 107 ? 4.085 -0.194 -11.975 1.00 59.12 107 TYR A O 1
ATOM 848 N N . ILE A 1 108 ? 2.997 1.022 -10.424 1.00 59.09 108 ILE A N 1
ATOM 849 C CA . ILE A 1 108 ? 1.654 0.865 -11.006 1.00 59.09 108 ILE A CA 1
ATOM 850 C C . ILE A 1 108 ? 1.508 1.657 -12.311 1.00 59.09 108 ILE A C 1
ATOM 852 O O . ILE A 1 108 ? 0.881 1.172 -13.249 1.00 59.09 108 ILE A O 1
ATOM 856 N N . TRP A 1 109 ? 2.101 2.851 -12.391 1.00 57.94 109 TRP A N 1
ATOM 857 C CA . TRP A 1 109 ? 1.878 3.781 -13.503 1.00 57.94 109 TRP A CA 1
ATOM 858 C C . TRP A 1 109 ? 3.016 3.841 -14.525 1.00 57.94 109 TRP A C 1
ATOM 860 O O . TRP A 1 109 ? 2.839 4.453 -15.574 1.00 57.94 109 TRP A O 1
ATOM 870 N N . SER A 1 110 ? 4.171 3.225 -14.263 1.00 62.38 110 SER A N 1
ATOM 871 C CA . SER A 1 110 ? 5.276 3.171 -15.226 1.00 62.38 110 SER A CA 1
ATOM 872 C C . SER A 1 110 ? 5.911 1.786 -15.355 1.00 62.38 110 SER A C 1
ATOM 874 O O . SER A 1 110 ? 5.957 1.266 -16.463 1.00 62.38 110 SER A O 1
ATOM 876 N N . VAL A 1 111 ? 6.330 1.123 -14.274 1.00 65.69 111 VAL A N 1
ATOM 877 C CA . VAL A 1 111 ? 7.042 -0.172 -14.381 1.00 65.69 111 VAL A CA 1
ATOM 878 C C . VAL A 1 111 ? 6.146 -1.283 -14.930 1.00 65.69 111 VAL A C 1
ATOM 880 O O . VAL A 1 111 ? 6.571 -2.007 -15.826 1.00 65.69 111 VAL A O 1
ATOM 883 N N . ILE A 1 112 ? 4.916 -1.415 -14.427 1.00 68.62 112 ILE A N 1
ATOM 884 C CA . ILE A 1 112 ? 3.962 -2.426 -14.899 1.00 68.62 112 ILE A CA 1
ATOM 885 C C . ILE A 1 112 ? 3.539 -2.141 -16.347 1.00 68.62 112 ILE A C 1
ATOM 887 O O . ILE A 1 112 ? 3.699 -3.040 -17.168 1.00 68.62 112 ILE A O 1
ATOM 891 N N . PRO A 1 113 ? 3.109 -0.919 -16.721 1.00 68.94 113 PRO A N 1
ATOM 892 C CA . PRO A 1 113 ? 2.760 -0.631 -18.109 1.00 68.94 113 PRO A CA 1
ATOM 893 C C . PRO A 1 113 ? 3.940 -0.745 -19.089 1.00 68.94 113 PRO A C 1
ATOM 895 O O . PRO A 1 113 ? 3.761 -1.240 -20.199 1.00 68.94 113 PRO A O 1
ATOM 898 N N . PHE A 1 114 ? 5.162 -0.354 -18.703 1.00 72.00 114 PHE A N 1
ATOM 899 C CA . PHE A 1 114 ? 6.349 -0.584 -19.539 1.00 72.00 114 PHE A CA 1
ATOM 900 C C . PHE A 1 114 ? 6.705 -2.070 -19.637 1.00 72.00 114 PHE A C 1
ATOM 902 O O . PHE A 1 114 ? 7.098 -2.534 -20.708 1.00 72.00 114 PHE A O 1
ATOM 909 N N . GLY A 1 115 ? 6.533 -2.821 -18.548 1.00 73.75 115 GLY A N 1
ATOM 910 C CA . GLY A 1 115 ? 6.659 -4.275 -18.533 1.00 73.75 115 GLY A CA 1
ATOM 911 C C . GLY A 1 115 ? 5.647 -4.950 -19.459 1.00 73.75 115 GLY A C 1
ATOM 912 O O . GLY A 1 115 ? 6.043 -5.796 -20.253 1.00 73.75 115 GLY A O 1
ATOM 913 N N . ASP A 1 116 ? 4.380 -4.526 -19.425 1.00 76.62 116 ASP A N 1
ATOM 914 C CA . ASP A 1 116 ? 3.324 -4.992 -20.331 1.00 76.62 116 ASP A CA 1
ATOM 915 C C . ASP A 1 116 ? 3.678 -4.673 -21.793 1.00 76.62 116 ASP A C 1
ATOM 917 O O . ASP A 1 116 ? 3.637 -5.565 -22.640 1.00 76.62 116 ASP A O 1
ATOM 921 N N . TYR A 1 117 ? 4.093 -3.438 -22.100 1.00 76.75 117 TYR A N 1
ATOM 922 C CA . TYR A 1 117 ? 4.503 -3.055 -23.458 1.00 76.75 117 TYR A CA 1
ATOM 923 C C . TYR A 1 117 ? 5.658 -3.925 -23.978 1.00 76.75 117 TYR A C 1
ATOM 925 O O . TYR A 1 117 ? 5.598 -4.465 -25.086 1.00 76.75 117 TYR A O 1
ATOM 933 N N . LEU A 1 118 ? 6.703 -4.101 -23.165 1.00 78.62 118 LEU A N 1
ATOM 934 C CA . LEU A 1 118 ? 7.893 -4.857 -23.548 1.00 78.62 118 LEU A CA 1
ATOM 935 C C . LEU A 1 118 ? 7.597 -6.361 -23.661 1.00 78.62 118 LEU A C 1
ATOM 937 O O . LEU A 1 118 ? 7.964 -6.982 -24.659 1.00 78.62 118 LEU A O 1
ATOM 941 N N . ALA A 1 119 ? 6.873 -6.940 -22.700 1.00 77.31 119 ALA A N 1
ATOM 942 C CA . ALA A 1 119 ? 6.495 -8.351 -22.713 1.00 77.31 119 ALA A CA 1
ATOM 943 C C . ALA A 1 119 ? 5.643 -8.726 -23.931 1.00 77.31 119 ALA A C 1
ATOM 945 O O . ALA A 1 119 ? 5.818 -9.808 -24.486 1.00 77.31 119 ALA A O 1
ATOM 946 N N . PHE A 1 120 ? 4.766 -7.829 -24.387 1.00 74.00 120 PHE A N 1
ATOM 947 C CA . PHE A 1 120 ? 3.907 -8.078 -25.547 1.00 74.00 120 PHE A CA 1
ATOM 948 C C . PHE A 1 120 ? 4.604 -7.842 -26.890 1.00 74.00 120 PHE A C 1
ATOM 950 O O . PHE A 1 120 ? 4.137 -8.357 -27.906 1.00 74.00 120 PHE A O 1
ATOM 957 N N . SER A 1 121 ? 5.743 -7.140 -26.901 1.00 77.75 121 SER A N 1
ATOM 958 C CA . SER A 1 121 ? 6.635 -7.074 -28.067 1.00 77.75 121 SER A CA 1
ATOM 959 C C . SER A 1 121 ? 7.510 -8.323 -28.252 1.00 77.75 121 SER A C 1
ATOM 961 O O . SER A 1 121 ? 8.166 -8.465 -29.283 1.00 77.75 121 SER A O 1
ATOM 963 N N . ILE A 1 122 ? 7.507 -9.244 -27.280 1.00 83.38 122 ILE A N 1
ATOM 964 C CA . ILE A 1 122 ? 8.269 -10.496 -27.307 1.00 83.38 122 ILE A CA 1
ATOM 965 C C . ILE A 1 122 ? 7.282 -11.666 -27.390 1.00 83.38 122 ILE A C 1
ATOM 967 O O . ILE A 1 122 ? 6.617 -12.008 -26.414 1.00 83.38 122 ILE A O 1
ATOM 971 N N . GLU A 1 123 ? 7.211 -12.312 -28.556 1.00 78.50 123 GLU A N 1
ATOM 972 C CA . GLU A 1 123 ? 6.209 -13.346 -28.868 1.00 78.50 123 GLU A CA 1
ATOM 973 C C . GLU A 1 123 ? 6.163 -14.483 -27.833 1.00 78.50 123 GLU A C 1
ATOM 975 O O . GLU A 1 123 ? 5.090 -14.880 -27.387 1.00 78.50 123 GLU A O 1
ATOM 980 N N . SER A 1 124 ? 7.325 -14.951 -27.373 1.00 82.56 124 SER A N 1
ATOM 981 C CA . SER A 1 124 ? 7.429 -16.039 -26.394 1.00 82.56 124 SER A CA 1
ATOM 982 C C . SER A 1 124 ? 7.049 -15.647 -24.961 1.00 82.56 124 SER A C 1
ATOM 984 O O . SER A 1 124 ? 6.747 -16.523 -24.151 1.00 82.56 124 SER A O 1
ATOM 986 N N . LEU A 1 125 ? 7.078 -14.355 -24.623 1.00 80.19 125 LEU A N 1
ATOM 987 C CA . LEU A 1 125 ? 6.824 -13.865 -23.266 1.00 80.19 125 LEU A CA 1
ATOM 988 C C . LEU A 1 125 ? 5.369 -13.432 -23.075 1.00 80.19 125 LEU A C 1
ATOM 990 O O . LEU A 1 125 ? 4.834 -13.542 -21.969 1.00 80.19 125 LEU A O 1
ATOM 994 N N . ARG A 1 126 ? 4.725 -12.993 -24.157 1.00 79.00 126 ARG A N 1
ATOM 995 C CA . ARG A 1 126 ? 3.362 -12.462 -24.187 1.00 79.00 126 ARG A CA 1
ATOM 996 C C . ARG A 1 126 ? 2.342 -13.344 -23.460 1.00 79.00 126 ARG A C 1
ATOM 998 O O . ARG A 1 126 ? 1.675 -12.882 -22.535 1.00 79.00 126 ARG A O 1
ATOM 1005 N N . ASP A 1 127 ? 2.241 -14.613 -23.845 1.00 80.44 127 ASP A N 1
ATOM 1006 C CA . ASP A 1 127 ? 1.218 -15.525 -23.314 1.00 80.44 127 ASP A CA 1
ATOM 1007 C C . ASP A 1 127 ? 1.451 -15.884 -21.843 1.00 80.44 127 ASP A C 1
ATOM 1009 O O . ASP A 1 127 ? 0.501 -16.057 -21.074 1.00 80.44 127 ASP A O 1
ATOM 1013 N N . TYR A 1 128 ? 2.718 -16.004 -21.442 1.00 81.88 128 TYR A N 1
ATOM 1014 C CA . TYR A 1 128 ? 3.086 -16.261 -20.053 1.00 81.88 128 TYR A CA 1
ATOM 1015 C C . TYR A 1 128 ? 2.776 -15.046 -19.177 1.00 81.88 128 TYR A C 1
ATOM 1017 O O . TYR A 1 128 ? 2.114 -15.173 -18.146 1.00 81.88 128 TYR A O 1
ATOM 1025 N N . TRP A 1 129 ? 3.206 -13.861 -19.615 1.00 82.19 129 TRP A N 1
ATOM 1026 C CA . TRP A 1 129 ? 2.974 -12.607 -18.908 1.00 82.19 129 TRP A CA 1
ATOM 1027 C C . TRP A 1 129 ? 1.481 -12.308 -18.759 1.00 82.19 129 TRP A C 1
ATOM 1029 O O . TRP A 1 129 ? 1.036 -11.894 -17.687 1.00 82.19 129 TRP A O 1
ATOM 1039 N N . SER A 1 130 ? 0.689 -12.602 -19.798 1.00 77.00 130 SER A N 1
ATOM 1040 C CA . SER A 1 130 ? -0.764 -12.443 -19.761 1.00 77.00 130 SER A CA 1
ATOM 1041 C C . SER A 1 130 ? -1.399 -13.192 -18.584 1.00 77.00 130 SER A C 1
ATOM 1043 O O . SER A 1 130 ? -2.182 -12.612 -17.832 1.00 77.00 130 SER A O 1
ATOM 1045 N N . LYS A 1 131 ? -0.980 -14.447 -18.375 1.00 79.00 131 LYS A N 1
ATOM 1046 C CA . LYS A 1 131 ? -1.503 -15.358 -17.343 1.00 79.00 131 LYS A CA 1
ATOM 1047 C C . LYS A 1 131 ? -0.939 -15.105 -15.943 1.00 79.00 131 LYS A C 1
ATOM 1049 O O . LYS A 1 131 ? -1.574 -15.482 -14.962 1.00 79.00 131 LYS A O 1
ATOM 1054 N N . ALA A 1 132 ? 0.253 -14.520 -15.840 1.00 77.88 132 ALA A N 1
ATOM 1055 C CA . ALA A 1 132 ? 0.946 -14.317 -14.566 1.00 77.88 132 ALA A CA 1
ATOM 1056 C C . ALA A 1 132 ? 0.411 -13.119 -13.762 1.00 77.88 132 ALA A C 1
ATOM 1058 O O . ALA A 1 132 ? 0.657 -13.022 -12.559 1.00 77.88 132 ALA A O 1
ATOM 1059 N N . V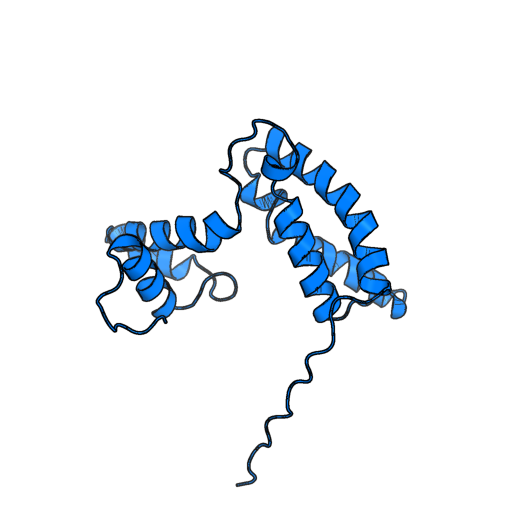AL A 1 133 ? -0.304 -12.202 -14.416 1.00 70.12 133 VAL A N 1
ATOM 1060 C CA . VAL A 1 133 ? -0.742 -10.935 -13.828 1.00 70.12 133 VAL A CA 1
ATOM 1061 C C . VAL A 1 133 ? -2.177 -11.046 -13.290 1.00 70.12 133 VAL A C 1
ATOM 1063 O O . VAL A 1 133 ? -3.112 -11.213 -14.072 1.00 70.12 133 VAL A O 1
ATOM 1066 N N . PRO A 1 134 ? -2.396 -10.938 -11.965 1.00 67.12 134 PRO A N 1
ATOM 1067 C CA . PRO A 1 134 ? -3.730 -11.048 -11.393 1.00 67.12 134 PRO A CA 1
ATOM 1068 C C . PRO A 1 134 ? -4.532 -9.748 -11.568 1.00 67.12 134 PRO A C 1
ATOM 1070 O O . PRO A 1 134 ? -4.100 -8.671 -11.151 1.00 67.12 134 PRO A O 1
ATOM 1073 N N . ALA A 1 135 ? -5.756 -9.873 -12.092 1.00 68.69 135 ALA A N 1
ATOM 1074 C CA . ALA A 1 135 ? -6.665 -8.751 -12.372 1.00 68.69 135 ALA A CA 1
ATOM 1075 C C . ALA A 1 135 ? -7.098 -7.940 -11.129 1.00 68.69 135 ALA A C 1
ATOM 1077 O O . ALA A 1 135 ? -7.683 -6.870 -11.252 1.00 68.69 135 ALA A O 1
ATOM 1078 N N . VAL A 1 136 ? -6.832 -8.449 -9.921 1.00 66.69 136 VAL A N 1
ATOM 1079 C CA . VAL A 1 136 ? -7.106 -7.746 -8.655 1.00 66.69 136 VAL A CA 1
ATOM 1080 C C . VAL A 1 136 ? -6.056 -6.676 -8.330 1.00 66.69 136 VAL A C 1
ATOM 1082 O O . VAL A 1 136 ? -6.319 -5.788 -7.527 1.00 66.69 136 VAL A O 1
ATOM 1085 N N . VAL A 1 137 ? -4.865 -6.760 -8.935 1.00 60.38 137 VAL A N 1
ATOM 1086 C CA . VAL A 1 137 ? -3.749 -5.828 -8.686 1.00 60.38 137 VAL A CA 1
ATOM 1087 C C . VAL A 1 137 ? -3.494 -4.920 -9.887 1.00 60.38 137 VAL A C 1
ATOM 1089 O O . VAL A 1 137 ? -3.092 -3.773 -9.714 1.00 60.38 137 VAL A O 1
ATOM 1092 N N . ILE A 1 138 ? -3.716 -5.426 -11.100 1.00 69.62 138 ILE A N 1
ATOM 1093 C CA . ILE A 1 138 ? -3.444 -4.735 -12.366 1.00 69.62 138 ILE A CA 1
ATOM 1094 C C . ILE A 1 138 ? -4.739 -4.730 -13.187 1.00 69.62 138 ILE A C 1
ATOM 1096 O O . ILE A 1 138 ? -5.450 -5.739 -13.156 1.00 69.62 138 ILE A O 1
ATOM 1100 N N . PRO A 1 139 ? -5.069 -3.642 -13.916 1.00 72.50 139 PRO A N 1
ATOM 1101 C CA . PRO A 1 139 ? -6.251 -3.611 -14.768 1.00 72.50 139 PRO A CA 1
ATOM 1102 C C . PRO A 1 139 ? -6.323 -4.835 -15.697 1.00 72.50 139 PRO A C 1
ATOM 1104 O O . PRO A 1 139 ? -5.293 -5.286 -16.208 1.00 72.50 139 PRO A O 1
ATOM 1107 N N . PRO A 1 140 ? -7.517 -5.397 -15.932 1.00 78.69 140 PRO A N 1
ATOM 1108 C CA . PRO A 1 140 ? -7.662 -6.534 -16.830 1.00 78.69 140 PRO A CA 1
ATOM 1109 C C . PRO A 1 140 ? -7.375 -6.144 -18.288 1.00 78.69 140 PRO A C 1
ATOM 1111 O O . PRO A 1 140 ? -7.352 -4.971 -18.667 1.00 78.69 140 PRO A O 1
ATOM 1114 N N . GLU A 1 141 ? -7.182 -7.154 -19.133 1.00 81.12 141 GLU A N 1
ATOM 1115 C CA . GLU A 1 141 ? -7.185 -6.968 -20.585 1.00 81.12 141 GLU A CA 1
ATOM 1116 C C . GLU A 1 141 ? -8.588 -6.558 -21.075 1.00 81.12 141 GLU A C 1
ATOM 1118 O O . GLU A 1 141 ? -9.578 -7.070 -20.545 1.00 81.12 141 GLU A O 1
ATOM 1123 N N . PRO A 1 142 ? -8.710 -5.675 -22.086 1.00 81.38 142 PRO A N 1
ATOM 1124 C CA . PRO A 1 142 ? -7.633 -5.014 -22.832 1.00 81.38 142 PRO A CA 1
ATOM 1125 C C . PRO A 1 142 ? -7.118 -3.712 -22.186 1.00 81.38 142 PRO A C 1
ATOM 1127 O O . PRO A 1 142 ? -6.101 -3.188 -22.634 1.00 81.38 142 PRO A O 1
ATOM 1130 N N . VAL A 1 143 ? -7.769 -3.210 -21.129 1.00 82.38 143 VAL A N 1
ATOM 1131 C CA . VAL A 1 143 ? -7.518 -1.883 -20.526 1.00 82.38 143 VAL A CA 1
ATOM 1132 C C . VAL A 1 143 ? -6.046 -1.667 -20.177 1.00 82.38 143 VAL A C 1
ATOM 1134 O O . VAL A 1 143 ? -5.479 -0.629 -20.519 1.00 82.38 143 VAL A O 1
ATOM 1137 N N . ARG A 1 144 ? -5.379 -2.657 -19.566 1.00 78.31 144 ARG A N 1
ATOM 1138 C CA . ARG A 1 144 ? -3.943 -2.524 -19.249 1.00 78.31 144 ARG A CA 1
ATOM 1139 C C . ARG A 1 144 ? -3.063 -2.257 -20.473 1.00 78.31 144 ARG A C 1
ATOM 1141 O O . ARG A 1 144 ? -2.081 -1.529 -20.372 1.00 78.31 144 ARG A O 1
ATOM 1148 N N . PHE A 1 145 ? -3.424 -2.798 -21.636 1.00 80.06 145 PHE A N 1
ATOM 1149 C CA . PHE A 1 145 ? -2.652 -2.630 -22.868 1.00 80.06 145 PHE A CA 1
ATOM 1150 C C . PHE A 1 145 ? -2.864 -1.266 -23.490 1.00 80.06 145 PHE A C 1
ATOM 1152 O O . PHE A 1 145 ? -1.923 -0.671 -24.010 1.00 80.06 145 PHE A O 1
ATOM 1159 N N . GLU A 1 146 ? -4.089 -0.760 -23.422 1.00 82.00 146 GLU A N 1
ATOM 1160 C CA . GLU A 1 146 ? -4.401 0.587 -23.880 1.00 82.00 146 GLU A CA 1
ATOM 1161 C C . GLU A 1 146 ? -3.630 1.618 -23.051 1.00 82.00 146 GLU A C 1
ATOM 1163 O O . GLU A 1 146 ? -3.014 2.523 -23.618 1.00 82.00 146 GLU A O 1
ATOM 1168 N N . VAL A 1 147 ? -3.564 1.415 -21.729 1.00 79.38 147 VAL A N 1
ATOM 1169 C CA . VAL A 1 147 ? -2.748 2.226 -20.815 1.00 79.38 147 VAL A CA 1
ATOM 1170 C C . VAL A 1 147 ? -1.255 2.110 -21.150 1.00 79.38 147 VAL A C 1
ATOM 1172 O O . VAL A 1 147 ? -0.590 3.133 -21.312 1.00 79.38 147 VAL A O 1
ATOM 1175 N N . ALA A 1 148 ? -0.723 0.894 -21.322 1.00 79.69 148 ALA A N 1
ATOM 1176 C CA . ALA A 1 148 ? 0.684 0.666 -21.668 1.00 79.69 148 ALA A CA 1
ATOM 1177 C C . ALA A 1 148 ? 1.091 1.322 -22.996 1.00 79.69 148 ALA A C 1
ATOM 1179 O O . ALA A 1 148 ? 2.099 2.028 -23.067 1.00 79.69 148 ALA A O 1
ATOM 1180 N N . ASN A 1 149 ? 0.286 1.141 -24.045 1.00 80.75 149 ASN A N 1
ATOM 1181 C CA . ASN A 1 149 ? 0.541 1.738 -25.350 1.00 80.75 149 ASN A CA 1
ATOM 1182 C C . ASN A 1 149 ? 0.465 3.271 -25.297 1.00 80.75 149 ASN A C 1
ATOM 1184 O O . ASN A 1 149 ? 1.324 3.940 -25.869 1.00 80.75 149 ASN A O 1
ATOM 1188 N N . MET A 1 150 ? -0.521 3.831 -24.585 1.00 83.19 150 MET A N 1
ATOM 1189 C CA . MET A 1 150 ? -0.673 5.283 -24.440 1.00 83.19 150 MET A CA 1
ATOM 1190 C C . MET A 1 150 ? 0.496 5.919 -23.672 1.00 83.19 150 MET A C 1
ATOM 1192 O O . MET A 1 150 ? 0.896 7.037 -23.994 1.00 83.19 150 MET A O 1
ATOM 1196 N N . LEU A 1 151 ? 1.068 5.218 -22.689 1.00 77.50 151 LEU A N 1
ATOM 1197 C CA . LEU A 1 151 ? 2.230 5.694 -21.930 1.00 77.50 151 LEU A CA 1
ATOM 1198 C C . LEU A 1 151 ? 3.518 5.727 -22.762 1.00 77.50 151 LEU A C 1
ATOM 1200 O O . LEU A 1 151 ? 4.337 6.622 -22.564 1.00 77.50 151 LEU A O 1
ATOM 1204 N N . VAL A 1 152 ? 3.704 4.777 -23.684 1.00 79.38 152 VAL A N 1
ATOM 1205 C CA . VAL A 1 152 ? 4.921 4.685 -24.511 1.00 79.38 152 VAL A CA 1
ATOM 1206 C C . VAL A 1 152 ? 4.815 5.522 -25.780 1.00 79.38 152 VAL A C 1
ATOM 1208 O O . VAL A 1 152 ? 5.703 6.318 -26.077 1.00 79.38 152 VAL A O 1
ATOM 1211 N N . ASN A 1 153 ? 3.732 5.344 -26.533 1.00 83.44 153 ASN A N 1
ATOM 1212 C CA . ASN A 1 153 ? 3.559 5.952 -27.853 1.00 83.44 153 ASN A CA 1
ATOM 1213 C C . ASN A 1 153 ? 2.816 7.293 -27.794 1.00 83.44 153 ASN A C 1
ATOM 1215 O O . ASN A 1 153 ? 2.625 7.952 -28.816 1.00 83.44 153 ASN A O 1
ATOM 1219 N N . GLY A 1 154 ? 2.417 7.714 -26.594 1.00 79.44 154 GLY A N 1
ATOM 1220 C CA . GLY A 1 154 ? 1.612 8.901 -26.391 1.00 79.44 154 GLY A CA 1
ATOM 1221 C C . GLY A 1 154 ? 0.160 8.697 -26.817 1.00 79.44 154 GLY A C 1
ATOM 1222 O O . GLY A 1 154 ? -0.268 7.654 -27.314 1.00 79.44 154 GLY A O 1
ATOM 1223 N N . ARG A 1 155 ? -0.625 9.744 -26.592 1.00 84.12 155 ARG A N 1
ATOM 1224 C CA . ARG A 1 155 ? -2.045 9.800 -26.921 1.00 84.12 155 ARG A CA 1
ATOM 1225 C C . ARG A 1 155 ? -2.231 10.564 -28.228 1.00 84.12 155 ARG A C 1
ATOM 1227 O O . ARG A 1 155 ? -1.653 11.636 -28.405 1.00 84.12 155 ARG A O 1
ATOM 1234 N N . SER A 1 156 ? -3.096 10.066 -29.107 1.00 83.19 156 SER A N 1
ATOM 1235 C CA . SER A 1 156 ? -3.524 10.847 -30.274 1.00 83.19 156 SER A CA 1
ATOM 1236 C C . SER A 1 156 ? -4.478 11.975 -29.851 1.00 83.19 156 SER A C 1
ATOM 1238 O O . SER A 1 156 ? -5.295 11.765 -28.946 1.00 83.19 156 SER A O 1
ATOM 1240 N N . PRO A 1 157 ? -4.442 13.164 -30.484 1.00 84.81 157 PRO A N 1
ATOM 1241 C CA . PRO A 1 157 ? -5.376 14.242 -30.169 1.00 84.81 157 PRO A CA 1
ATOM 1242 C C . PRO A 1 157 ? -6.833 13.747 -30.185 1.00 84.81 157 PRO A C 1
ATOM 1244 O O . PRO A 1 157 ? -7.297 13.200 -31.179 1.00 84.81 157 PRO A O 1
ATOM 1247 N N . GLY A 1 158 ? -7.545 13.900 -29.063 1.00 84.56 158 GLY A N 1
ATOM 1248 C CA . GLY A 1 158 ? -8.951 13.491 -28.928 1.00 84.56 158 GLY A CA 1
ATOM 1249 C C . GLY A 1 158 ? -9.215 12.031 -28.524 1.00 84.56 158 GLY A C 1
ATOM 1250 O O . GLY A 1 158 ? -10.346 11.720 -28.167 1.00 84.56 158 GLY A O 1
ATOM 1251 N N . GLN A 1 159 ? -8.214 11.144 -28.486 1.00 82.12 159 GLN A N 1
ATOM 1252 C CA . GLN A 1 159 ? -8.395 9.743 -28.054 1.00 82.12 159 GLN A CA 1
ATOM 1253 C C . GLN A 1 159 ? -8.871 9.675 -26.589 1.00 82.12 159 GLN A C 1
ATOM 1255 O O . GLN A 1 159 ? -8.237 10.313 -25.772 1.00 82.12 159 GLN A O 1
ATOM 1260 N N . PRO A 1 160 ? -9.936 8.976 -26.178 1.00 78.75 160 PRO A N 1
ATOM 1261 C CA . PRO A 1 160 ? -10.349 8.937 -24.765 1.00 78.75 160 PRO A CA 1
ATOM 1262 C C . PRO A 1 160 ? -9.308 8.242 -23.861 1.00 78.75 160 PRO A C 1
ATOM 1264 O O . PRO A 1 160 ? -8.528 7.423 -24.340 1.00 78.75 160 PRO A O 1
ATOM 1267 N N . ILE A 1 161 ? -9.279 8.597 -22.568 1.00 77.88 161 ILE A N 1
ATOM 1268 C CA . ILE A 1 161 ? -8.484 7.873 -21.558 1.00 77.88 161 ILE A CA 1
ATOM 1269 C C . ILE A 1 161 ? -9.303 6.635 -21.137 1.00 77.88 161 ILE A C 1
ATOM 1271 O O . ILE A 1 161 ? -10.478 6.836 -20.818 1.00 77.88 161 ILE A O 1
ATOM 1275 N N . PRO A 1 162 ? -8.729 5.415 -21.188 1.00 65.44 162 PRO A N 1
ATOM 1276 C CA . PRO A 1 162 ? -9.399 4.170 -20.798 1.00 65.44 162 PRO A CA 1
ATOM 1277 C C . PRO A 1 162 ? -9.827 4.125 -19.328 1.00 65.44 162 PRO A C 1
ATOM 1279 O O . PRO A 1 162 ? -9.118 4.728 -18.487 1.00 65.44 162 PRO A O 1
#

Radius of gyration: 19.54 Å; chains: 1; bounding box: 59×30×51 Å